Protein AF-A0A3D5F0J2-F1 (afdb_monomer_lite)

Structure (mmCIF, N/CA/C/O backbone):
data_AF-A0A3D5F0J2-F1
#
_entry.id   AF-A0A3D5F0J2-F1
#
loop_
_atom_site.group_PDB
_atom_site.id
_atom_site.type_symbol
_atom_site.label_atom_id
_atom_site.label_alt_id
_atom_site.label_comp_id
_atom_site.label_asym_id
_atom_site.label_entity_id
_atom_site.label_seq_id
_atom_site.pdbx_PDB_ins_code
_atom_site.Cartn_x
_atom_site.Cartn_y
_atom_site.Cartn_z
_atom_site.occupancy
_atom_site.B_iso_or_equiv
_atom_site.auth_seq_id
_atom_site.auth_comp_id
_atom_site.auth_asym_id
_atom_site.auth_atom_id
_atom_site.pdbx_PDB_model_num
ATOM 1 N N . LEU A 1 1 ? 3.025 0.372 5.052 1.00 72.31 1 LEU A N 1
ATOM 2 C CA . LEU A 1 1 ? 2.238 -0.319 4.001 1.00 72.31 1 LEU A CA 1
ATOM 3 C C . LEU A 1 1 ? 1.946 -1.768 4.352 1.00 72.31 1 LEU A C 1
ATOM 5 O O . LEU A 1 1 ? 0.781 -2.045 4.589 1.00 72.31 1 LEU A O 1
ATOM 9 N N . ALA A 1 2 ? 2.955 -2.639 4.492 1.00 71.25 2 ALA A N 1
ATOM 10 C CA . ALA A 1 2 ? 2.762 -4.059 4.844 1.00 71.25 2 ALA A CA 1
ATOM 11 C C . ALA A 1 2 ? 1.821 -4.297 6.045 1.00 71.25 2 ALA A C 1
ATOM 13 O O . ALA A 1 2 ? 1.106 -5.284 6.083 1.00 71.25 2 ALA A O 1
ATOM 14 N N . TRP A 1 3 ? 1.761 -3.351 6.986 1.00 72.00 3 TRP A N 1
ATOM 15 C CA . TRP A 1 3 ? 0.901 -3.428 8.168 1.00 72.00 3 TRP A CA 1
ATOM 16 C C . TRP A 1 3 ? -0.549 -2.972 7.974 1.00 72.00 3 TRP A C 1
ATOM 18 O O . TRP A 1 3 ? -1.420 -3.409 8.716 1.00 72.00 3 TRP A O 1
ATOM 28 N N . ILE A 1 4 ? -0.812 -2.085 7.015 1.00 77.38 4 ILE A N 1
ATOM 29 C CA . ILE A 1 4 ? -2.152 -1.524 6.769 1.00 77.38 4 ILE A CA 1
ATOM 30 C C . ILE A 1 4 ? -2.902 -2.391 5.752 1.00 77.38 4 ILE A C 1
ATOM 32 O O . ILE A 1 4 ? -4.110 -2.583 5.860 1.00 77.38 4 ILE A O 1
ATOM 36 N N . LEU A 1 5 ? -2.175 -2.951 4.781 1.00 83.94 5 LEU A N 1
ATOM 37 C CA . LEU A 1 5 ? -2.746 -3.745 3.696 1.00 83.94 5 LEU A CA 1
ATOM 38 C C . LEU A 1 5 ? -3.581 -4.948 4.178 1.00 83.94 5 LEU A C 1
ATOM 40 O O . LEU A 1 5 ? -4.684 -5.089 3.664 1.00 83.94 5 LEU A O 1
ATOM 44 N N . PRO A 1 6 ? -3.191 -5.727 5.209 1.00 82.38 6 PRO A N 1
ATOM 45 C CA . PRO A 1 6 ? -4.033 -6.811 5.723 1.00 82.38 6 PRO A CA 1
ATOM 46 C C . PRO A 1 6 ? -5.405 -6.366 6.265 1.00 82.38 6 PRO A C 1
ATOM 48 O O . PRO A 1 6 ? -6.340 -7.159 6.280 1.00 82.38 6 PRO A O 1
ATOM 51 N N . ASP A 1 7 ? -5.558 -5.117 6.724 1.00 80.44 7 ASP A N 1
ATOM 52 C CA . ASP A 1 7 ? -6.870 -4.602 7.163 1.00 80.44 7 ASP A CA 1
ATOM 53 C C . ASP A 1 7 ? -7.694 -4.026 6.028 1.00 80.44 7 ASP A C 1
ATOM 55 O O . ASP A 1 7 ?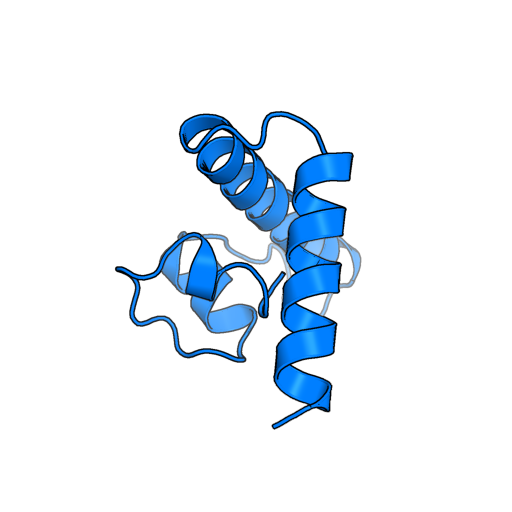 -8.926 -4.078 6.043 1.00 80.44 7 ASP A O 1
ATOM 59 N N . LEU A 1 8 ? -7.010 -3.403 5.075 1.00 82.00 8 LEU A N 1
ATOM 60 C CA . LEU A 1 8 ? -7.654 -2.881 3.887 1.00 82.00 8 LEU A CA 1
ATOM 61 C C . LEU A 1 8 ? -8.149 -4.043 3.020 1.00 82.00 8 LEU A C 1
ATOM 63 O O . LEU A 1 8 ? -9.274 -3.994 2.539 1.00 82.00 8 LEU A O 1
ATOM 67 N N . PHE A 1 9 ? -7.381 -5.121 2.924 1.00 85.25 9 PHE A N 1
ATOM 68 C CA . PHE A 1 9 ? -7.646 -6.293 2.097 1.00 85.25 9 PHE A CA 1
ATOM 69 C C . PHE A 1 9 ? -7.743 -7.549 2.976 1.00 85.25 9 PHE A C 1
ATOM 71 O O . PHE A 1 9 ? -6.914 -8.451 2.892 1.00 85.25 9 PHE A O 1
ATOM 78 N N . ARG A 1 10 ? -8.759 -7.606 3.848 1.00 80.94 10 ARG A N 1
ATOM 79 C CA . ARG A 1 10 ? -8.983 -8.725 4.795 1.00 80.94 10 ARG A CA 1
ATOM 80 C C . ARG A 1 10 ? -9.274 -10.050 4.094 1.00 80.94 10 ARG A C 1
ATOM 82 O O . ARG A 1 10 ? -9.128 -11.113 4.683 1.00 80.94 10 ARG A O 1
ATOM 89 N N . GLU A 1 11 ? -9.736 -9.951 2.860 1.00 82.00 11 GLU A N 1
ATOM 90 C CA . GLU A 1 11 ? -10.038 -11.023 1.926 1.00 82.00 11 GLU A CA 1
ATOM 91 C C . GLU A 1 11 ? -8.790 -11.606 1.233 1.00 82.00 11 GLU A C 1
ATOM 93 O O . GLU A 1 11 ? -8.898 -12.626 0.554 1.00 82.00 11 GLU A O 1
ATOM 98 N N . VAL A 1 12 ? -7.614 -10.989 1.403 1.00 81.12 12 VAL A N 1
ATOM 99 C CA . VAL A 1 12 ? -6.365 -11.393 0.747 1.00 81.12 12 VAL A CA 1
ATOM 100 C C . VAL A 1 12 ? -5.442 -12.119 1.725 1.00 81.12 12 VAL A C 1
ATOM 102 O O . VAL A 1 12 ? -4.989 -11.547 2.717 1.00 81.12 12 VAL A O 1
ATOM 105 N N . ASP A 1 13 ? -5.085 -13.362 1.397 1.00 71.50 13 ASP A N 1
ATOM 106 C CA . ASP A 1 13 ? -4.110 -14.162 2.148 1.00 71.50 13 ASP A CA 1
ATOM 107 C C . ASP A 1 13 ? -2.671 -13.917 1.654 1.00 71.50 13 ASP A C 1
ATOM 109 O O . ASP A 1 13 ? -1.988 -14.809 1.159 1.00 71.50 13 ASP A O 1
ATOM 113 N N . ALA A 1 14 ? -2.211 -12.664 1.731 1.00 67.56 14 ALA A N 1
ATOM 114 C CA . ALA A 1 14 ? -0.839 -12.284 1.358 1.00 67.56 14 ALA A CA 1
ATOM 115 C C . ALA A 1 14 ? 0.166 -12.441 2.519 1.00 67.56 14 ALA A C 1
ATOM 117 O O . ALA A 1 14 ? 1.348 -12.131 2.383 1.00 67.56 14 ALA A O 1
ATOM 118 N N . GLY A 1 15 ? -0.272 -12.930 3.682 1.00 64.00 15 GLY A N 1
ATOM 119 C CA . GLY A 1 15 ? 0.543 -12.973 4.891 1.00 64.00 15 GLY A CA 1
ATOM 120 C C . GLY A 1 15 ? 0.765 -11.575 5.513 1.00 64.00 15 GLY A C 1
ATOM 121 O O . GLY A 1 15 ? 0.980 -10.579 4.820 1.00 64.00 15 GLY A O 1
ATOM 122 N N . PRO A 1 16 ? 0.732 -11.452 6.849 1.00 55.97 16 PRO A N 1
ATOM 123 C CA . PRO A 1 16 ? 0.603 -10.150 7.507 1.00 55.97 16 PRO A CA 1
ATOM 124 C C . PRO A 1 16 ? 1.839 -9.234 7.453 1.00 55.97 16 PRO A C 1
ATOM 126 O O . PRO A 1 16 ? 1.721 -8.079 7.858 1.00 55.97 16 PRO A O 1
ATOM 129 N N . GLU A 1 17 ? 3.018 -9.709 7.017 1.00 61.25 17 GLU A N 1
ATOM 130 C CA . GLU A 1 17 ? 4.283 -9.013 7.338 1.00 61.25 17 GLU A CA 1
ATOM 131 C C . GLU A 1 17 ? 5.282 -8.825 6.184 1.00 61.25 17 GLU A C 1
ATOM 133 O O . GLU A 1 17 ? 6.335 -8.226 6.398 1.00 61.25 17 GLU A O 1
ATOM 138 N N . ARG A 1 18 ? 4.999 -9.281 4.956 1.00 73.94 18 ARG A N 1
ATOM 139 C CA . ARG A 1 18 ? 5.977 -9.172 3.856 1.00 73.94 18 ARG A CA 1
ATOM 140 C C . ARG A 1 18 ? 5.486 -8.231 2.768 1.00 73.94 18 ARG A C 1
ATOM 142 O O . ARG A 1 18 ? 4.498 -8.512 2.103 1.00 73.94 18 ARG A O 1
ATOM 149 N N . LEU A 1 19 ? 6.202 -7.120 2.581 1.00 80.88 19 LEU A N 1
ATOM 150 C CA . LEU A 1 19 ? 5.954 -6.166 1.495 1.00 80.88 19 LEU A CA 1
ATOM 151 C C . LEU A 1 19 ? 5.963 -6.869 0.128 1.00 80.88 19 LEU A C 1
ATOM 153 O O . LEU A 1 19 ? 5.076 -6.618 -0.678 1.00 80.88 19 LEU A O 1
ATOM 157 N N . ASP A 1 20 ? 6.896 -7.801 -0.073 1.00 83.94 20 ASP A N 1
ATOM 158 C CA . ASP A 1 20 ? 7.036 -8.567 -1.315 1.00 83.94 20 ASP A CA 1
ATOM 159 C C . ASP A 1 20 ? 5.776 -9.361 -1.673 1.00 83.94 20 ASP A C 1
ATOM 161 O O . ASP A 1 20 ? 5.388 -9.385 -2.834 1.00 83.94 20 ASP A O 1
ATOM 165 N N . ALA A 1 21 ? 5.089 -9.946 -0.686 1.00 85.75 21 ALA A N 1
ATOM 166 C CA . ALA A 1 21 ? 3.871 -10.716 -0.933 1.00 85.75 21 ALA A CA 1
ATOM 167 C C . ALA A 1 21 ? 2.708 -9.825 -1.398 1.00 85.75 21 ALA A C 1
ATOM 169 O O . ALA A 1 21 ? 1.884 -10.235 -2.209 1.00 85.75 21 ALA A O 1
ATOM 170 N N . TRP A 1 22 ? 2.662 -8.576 -0.928 1.00 89.25 22 TRP A N 1
ATOM 171 C CA . TRP A 1 22 ? 1.698 -7.590 -1.413 1.00 89.25 22 TRP A CA 1
ATOM 172 C C . TRP A 1 22 ? 2.039 -7.083 -2.812 1.00 89.25 22 TRP A C 1
ATOM 174 O O . TRP A 1 22 ? 1.135 -6.889 -3.620 1.00 89.25 22 TRP A O 1
ATOM 184 N N . LEU A 1 23 ? 3.325 -6.877 -3.105 1.00 89.94 23 LEU A N 1
ATOM 185 C CA . LEU A 1 23 ? 3.771 -6.526 -4.452 1.00 89.94 23 LEU A CA 1
ATOM 186 C C . LEU A 1 23 ? 3.422 -7.644 -5.444 1.00 89.94 23 LEU A C 1
ATOM 188 O O . LEU A 1 23 ? 2.828 -7.362 -6.480 1.00 89.94 23 LEU A O 1
ATOM 192 N N . GLU A 1 24 ? 3.689 -8.902 -5.086 1.00 89.00 24 GLU A N 1
ATOM 193 C CA . GLU A 1 24 ? 3.323 -10.079 -5.880 1.00 89.00 24 GLU A CA 1
ATOM 194 C C . GLU A 1 24 ? 1.805 -10.190 -6.076 1.00 89.00 24 GLU A C 1
ATOM 196 O O . GLU A 1 24 ? 1.344 -10.337 -7.206 1.00 89.00 24 GLU A O 1
ATOM 201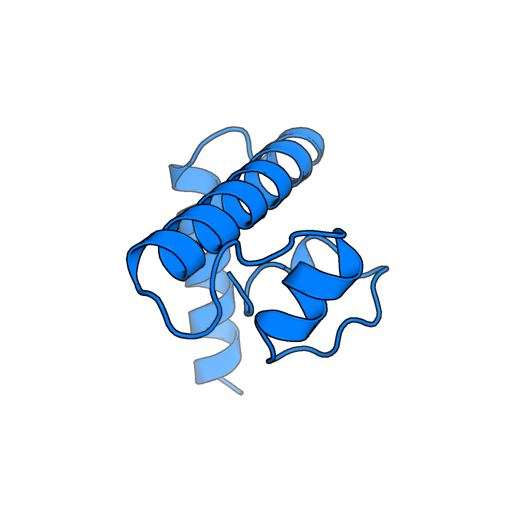 N N . HIS A 1 25 ? 1.014 -10.040 -5.007 1.00 89.75 25 HIS A N 1
ATOM 202 C CA . HIS A 1 25 ? -0.448 -10.111 -5.078 1.00 89.75 25 HIS A CA 1
ATOM 203 C C . HIS A 1 25 ? -1.051 -9.101 -6.068 1.00 89.75 25 HIS A C 1
ATOM 205 O O . HIS A 1 25 ? -1.982 -9.433 -6.801 1.00 89.75 25 HIS A O 1
ATOM 211 N N . PHE A 1 26 ? -0.519 -7.877 -6.104 1.00 91.06 26 PHE A N 1
ATOM 212 C CA . PHE A 1 26 ? -0.987 -6.825 -7.010 1.00 91.06 26 PHE A CA 1
ATOM 213 C C . PHE A 1 26 ? -0.262 -6.799 -8.364 1.00 91.06 26 PHE A C 1
ATOM 215 O O . PHE A 1 26 ? -0.534 -5.908 -9.168 1.00 91.06 26 PHE A O 1
ATOM 222 N N . GLY A 1 27 ? 0.643 -7.746 -8.633 1.00 91.44 27 GLY A N 1
ATOM 223 C CA . GLY A 1 27 ? 1.411 -7.794 -9.881 1.00 91.44 27 GLY A CA 1
ATOM 224 C C . GLY A 1 27 ? 2.329 -6.583 -10.080 1.00 91.44 27 GLY A C 1
ATOM 225 O O . GLY A 1 27 ? 2.505 -6.121 -11.205 1.00 91.44 27 GLY A O 1
ATOM 226 N N . ILE A 1 28 ? 2.871 -6.024 -8.993 1.00 91.69 28 ILE A N 1
ATOM 227 C CA . ILE A 1 28 ? 3.796 -4.890 -9.034 1.00 91.69 28 ILE A CA 1
ATOM 228 C C . ILE A 1 28 ? 5.228 -5.417 -9.112 1.00 91.69 28 ILE A C 1
ATOM 230 O O . ILE A 1 28 ? 5.798 -5.866 -8.116 1.00 91.69 28 ILE A O 1
ATOM 234 N N . ASP A 1 29 ? 5.835 -5.285 -10.286 1.00 86.44 29 ASP A N 1
ATOM 235 C CA . ASP A 1 29 ? 7.233 -5.641 -10.494 1.00 86.44 29 ASP A CA 1
ATOM 236 C C . ASP A 1 29 ? 8.189 -4.522 -10.055 1.00 86.44 29 ASP A C 1
ATOM 238 O O . ASP A 1 29 ? 7.973 -3.332 -10.307 1.00 86.44 29 ASP A O 1
ATOM 242 N N . SER A 1 30 ? 9.308 -4.914 -9.441 1.00 78.19 30 SER A N 1
ATOM 243 C CA . SER A 1 30 ? 10.449 -4.015 -9.260 1.00 78.19 30 SER A CA 1
ATOM 244 C C . SER A 1 30 ? 11.272 -3.991 -10.547 1.00 78.19 30 SER A C 1
ATOM 246 O O . SER A 1 30 ? 11.757 -5.028 -11.001 1.00 78.19 30 SER A O 1
ATOM 248 N N . ILE A 1 31 ? 11.451 -2.796 -11.118 1.00 78.31 31 ILE A N 1
ATOM 249 C CA . ILE A 1 31 ? 12.216 -2.565 -12.358 1.00 78.31 31 ILE A CA 1
ATOM 250 C C . ILE A 1 31 ? 13.644 -3.123 -12.227 1.00 78.31 31 ILE A C 1
ATOM 252 O O . ILE A 1 31 ? 14.199 -3.680 -13.174 1.00 78.31 31 ILE A O 1
ATOM 256 N N . LYS A 1 32 ? 14.230 -3.004 -11.031 1.00 83.62 32 LYS A N 1
ATOM 257 C CA . LYS A 1 32 ? 15.511 -3.595 -10.654 1.00 83.62 32 LYS A CA 1
ATOM 258 C C . LYS A 1 32 ? 15.489 -3.935 -9.164 1.00 83.62 32 LYS A C 1
ATOM 260 O O . LYS A 1 32 ? 15.373 -3.051 -8.323 1.00 83.62 32 LYS A O 1
ATOM 265 N N . ARG A 1 33 ? 15.637 -5.217 -8.823 1.00 70.38 33 ARG A N 1
ATOM 266 C CA . ARG A 1 33 ? 15.657 -5.653 -7.417 1.00 70.38 33 ARG A CA 1
ATOM 267 C C . ARG A 1 33 ? 16.809 -5.004 -6.645 1.00 70.38 33 ARG A C 1
ATOM 269 O O . ARG A 1 33 ? 17.929 -4.942 -7.154 1.00 70.38 33 ARG A O 1
ATOM 276 N N . HIS A 1 34 ? 16.525 -4.595 -5.407 1.00 71.19 34 HIS A N 1
ATOM 277 C CA . HIS A 1 34 ? 17.475 -3.967 -4.477 1.00 71.19 34 HIS A CA 1
ATOM 278 C C . HIS A 1 34 ? 18.038 -2.621 -4.961 1.00 71.19 34 HIS A C 1
ATOM 280 O O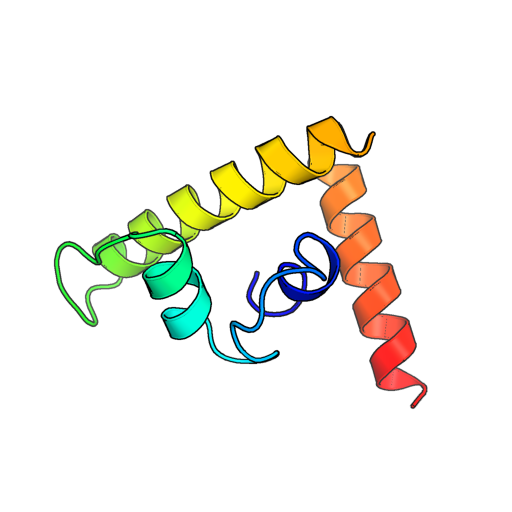 . HIS A 1 34 ? 19.101 -2.182 -4.519 1.00 71.19 34 HIS A O 1
ATOM 286 N N . ASP A 1 35 ? 17.335 -1.969 -5.884 1.00 86.88 35 ASP A N 1
ATOM 287 C CA . ASP A 1 35 ? 17.618 -0.617 -6.332 1.00 86.88 35 ASP A CA 1
ATOM 288 C C . ASP A 1 35 ? 16.638 0.339 -5.651 1.00 86.88 35 ASP A C 1
ATOM 290 O O . ASP A 1 35 ? 15.425 0.219 -5.810 1.00 86.88 35 ASP A O 1
ATOM 294 N N . ALA A 1 36 ? 17.163 1.299 -4.888 1.00 87.38 36 ALA A N 1
ATOM 295 C CA . ALA A 1 36 ? 16.339 2.163 -4.044 1.00 87.38 36 ALA A CA 1
ATOM 296 C C . ALA A 1 36 ? 15.277 2.950 -4.831 1.00 87.38 36 ALA A C 1
ATOM 298 O O . ALA A 1 36 ? 14.189 3.194 -4.312 1.00 87.38 36 ALA A O 1
ATOM 299 N N . LEU A 1 37 ? 15.569 3.335 -6.081 1.00 89.69 37 LEU A N 1
ATOM 300 C CA . LEU A 1 37 ? 14.601 4.012 -6.943 1.00 89.69 37 LEU A CA 1
ATOM 301 C C . LEU A 1 37 ? 13.488 3.051 -7.373 1.00 89.69 37 LEU A C 1
ATOM 303 O O . LEU A 1 37 ? 12.312 3.406 -7.309 1.00 89.69 37 LEU A O 1
ATOM 307 N N . SER A 1 38 ? 13.854 1.836 -7.775 1.00 88.31 38 SER A N 1
ATOM 308 C CA . SER A 1 38 ? 12.894 0.799 -8.169 1.00 88.31 38 SER A CA 1
ATOM 309 C C . SER A 1 38 ? 11.993 0.382 -7.003 1.00 88.31 38 SER A C 1
ATOM 311 O O . SER A 1 38 ? 10.777 0.285 -7.168 1.00 88.31 38 SER A O 1
ATOM 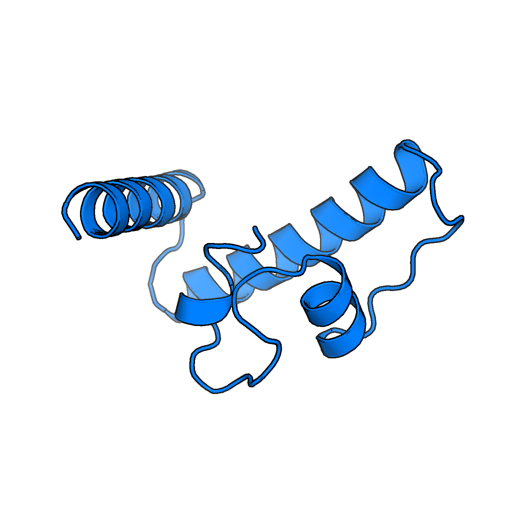313 N N . ASP A 1 39 ? 12.561 0.231 -5.806 1.00 87.12 39 ASP A N 1
ATOM 314 C CA . ASP A 1 39 ? 11.820 -0.114 -4.591 1.00 87.12 39 ASP A CA 1
ATOM 315 C C . ASP A 1 39 ? 10.887 1.032 -4.158 1.00 87.12 39 ASP A C 1
ATOM 317 O O . ASP A 1 39 ? 9.734 0.796 -3.781 1.00 87.12 39 ASP A O 1
ATOM 321 N N . ALA A 1 40 ? 11.336 2.288 -4.270 1.00 89.62 40 ALA A N 1
ATOM 322 C CA . ALA A 1 40 ? 10.496 3.457 -4.014 1.00 89.62 40 ALA A CA 1
ATOM 323 C C . ALA A 1 40 ? 9.331 3.553 -5.011 1.00 89.62 40 ALA A C 1
ATOM 325 O O . ALA A 1 40 ? 8.202 3.846 -4.612 1.00 89.62 40 ALA A O 1
ATOM 326 N N . PHE A 1 41 ? 9.578 3.263 -6.290 1.00 90.75 41 PHE A N 1
ATOM 327 C CA . PHE A 1 41 ? 8.550 3.260 -7.328 1.00 90.75 41 PHE A CA 1
ATOM 328 C C . PHE A 1 41 ? 7.502 2.160 -7.101 1.00 90.75 41 PHE A C 1
ATOM 330 O O . PHE A 1 41 ? 6.303 2.439 -7.108 1.00 90.75 41 PHE A O 1
ATOM 337 N N . ALA A 1 42 ? 7.932 0.927 -6.817 1.00 91.44 42 ALA A N 1
ATOM 338 C CA . ALA A 1 42 ? 7.036 -0.176 -6.464 1.00 91.44 42 ALA A CA 1
ATOM 339 C C . ALA A 1 42 ? 6.193 0.151 -5.215 1.00 91.44 42 ALA A C 1
ATOM 341 O O . ALA A 1 42 ? 4.977 -0.044 -5.194 1.00 91.44 42 ALA A O 1
ATOM 342 N N . THR A 1 43 ? 6.820 0.748 -4.198 1.00 90.00 43 THR A N 1
ATOM 343 C CA . THR A 1 43 ? 6.140 1.186 -2.971 1.00 90.00 43 THR A CA 1
ATOM 344 C C . THR A 1 43 ? 5.103 2.283 -3.240 1.00 90.00 43 THR A C 1
ATOM 346 O O . THR A 1 43 ? 4.024 2.267 -2.644 1.00 90.00 43 THR A O 1
ATOM 349 N N . ALA A 1 44 ? 5.395 3.228 -4.139 1.00 91.50 44 ALA A N 1
ATOM 350 C CA . ALA A 1 44 ? 4.465 4.291 -4.514 1.00 91.50 44 ALA A CA 1
ATOM 351 C C . ALA A 1 44 ? 3.222 3.744 -5.233 1.00 91.50 44 ALA A C 1
ATOM 353 O O . ALA A 1 44 ? 2.107 4.150 -4.905 1.00 91.50 44 ALA A O 1
ATOM 354 N N . GLN A 1 45 ? 3.392 2.781 -6.144 1.00 93.75 45 GLN A N 1
ATOM 355 C CA . GLN A 1 45 ? 2.269 2.098 -6.798 1.00 93.75 45 GLN A CA 1
ATOM 356 C C . GLN A 1 45 ? 1.392 1.366 -5.776 1.00 93.75 45 GLN A C 1
ATOM 358 O O . GLN A 1 45 ? 0.169 1.511 -5.770 1.00 93.75 45 GLN A O 1
ATOM 363 N N . LEU A 1 46 ? 2.016 0.652 -4.835 1.00 91.62 46 LEU A N 1
ATOM 364 C CA . LEU A 1 46 ? 1.294 -0.039 -3.771 1.00 91.62 46 LEU A CA 1
ATOM 365 C C . LEU A 1 46 ? 0.515 0.933 -2.866 1.00 91.62 46 LEU A C 1
ATOM 367 O O . LEU A 1 46 ? -0.603 0.636 -2.442 1.00 91.62 46 LEU A O 1
ATOM 371 N N . LEU A 1 47 ? 1.071 2.117 -2.590 1.00 89.75 47 LEU A N 1
ATOM 372 C CA . LEU A 1 47 ? 0.371 3.174 -1.860 1.00 89.75 47 LEU A CA 1
ATOM 373 C C . LEU A 1 47 ? -0.844 3.700 -2.635 1.00 89.75 47 LEU A C 1
ATOM 375 O O . LEU A 1 47 ? -1.890 3.910 -2.027 1.00 89.75 47 LEU A O 1
ATOM 379 N N . GLN A 1 48 ? -0.736 3.887 -3.952 1.00 91.44 48 GLN A N 1
ATOM 380 C CA . GLN A 1 48 ? -1.861 4.330 -4.784 1.00 91.44 48 GLN A CA 1
ATOM 381 C C . GLN A 1 48 ? -3.025 3.333 -4.740 1.00 91.44 48 GLN A C 1
ATOM 383 O O . GLN A 1 48 ? -4.170 3.750 -4.571 1.00 91.44 48 GLN A O 1
ATOM 388 N N . ILE A 1 49 ? -2.738 2.028 -4.802 1.00 91.75 49 ILE A N 1
ATOM 389 C CA . ILE A 1 49 ? -3.747 0.969 -4.638 1.00 91.75 49 ILE A CA 1
ATOM 390 C C . ILE A 1 49 ? -4.406 1.058 -3.258 1.00 91.75 49 ILE A C 1
ATOM 392 O O . ILE A 1 49 ? -5.633 1.072 -3.152 1.00 91.75 49 ILE A O 1
ATOM 396 N N . ALA A 1 50 ? -3.601 1.174 -2.196 1.00 88.94 50 ALA A N 1
ATOM 397 C CA . ALA A 1 50 ? -4.115 1.299 -0.836 1.00 88.94 50 ALA A CA 1
ATOM 398 C C . ALA A 1 50 ? -5.013 2.538 -0.670 1.00 88.94 50 ALA A C 1
ATOM 400 O O . ALA A 1 50 ? -6.058 2.451 -0.031 1.00 88.94 50 ALA A O 1
ATOM 401 N N . MET A 1 51 ? -4.634 3.672 -1.267 1.00 86.56 51 MET A N 1
ATOM 402 C CA . MET A 1 51 ? -5.416 4.910 -1.241 1.00 86.56 51 MET A CA 1
ATOM 403 C C . MET A 1 51 ? -6.736 4.784 -1.999 1.00 86.56 51 MET A C 1
ATOM 405 O O . MET A 1 51 ? -7.772 5.169 -1.464 1.00 86.56 51 MET A O 1
ATOM 409 N N . ALA A 1 52 ? -6.716 4.223 -3.210 1.00 89.44 52 ALA A N 1
ATOM 410 C CA . ALA A 1 52 ? -7.924 4.019 -4.005 1.00 89.44 52 ALA A CA 1
ATOM 411 C C . ALA A 1 52 ? -8.921 3.096 -3.285 1.00 89.44 52 ALA A C 1
ATOM 413 O O . ALA A 1 52 ? -10.115 3.389 -3.212 1.00 89.44 52 ALA A O 1
ATOM 414 N N . HIS A 1 53 ? -8.423 2.013 -2.684 1.00 88.19 53 HIS A N 1
ATOM 415 C CA . HIS A 1 53 ? -9.260 1.088 -1.925 1.00 88.19 53 HIS A CA 1
ATOM 416 C C . HIS A 1 53 ? -9.796 1.706 -0.631 1.00 88.19 53 HIS A C 1
ATOM 418 O O . HIS A 1 53 ? -10.972 1.552 -0.311 1.00 88.19 53 HIS A O 1
ATOM 424 N N . ALA A 1 54 ? -8.964 2.446 0.101 1.00 85.88 54 ALA A N 1
ATOM 425 C CA . ALA A 1 54 ? -9.382 3.142 1.314 1.00 85.88 54 ALA A CA 1
ATOM 426 C C . ALA A 1 54 ? -10.459 4.204 1.031 1.00 85.88 54 ALA A C 1
ATOM 428 O O . ALA A 1 54 ? -11.448 4.259 1.763 1.00 85.88 54 ALA A O 1
ATOM 429 N N . ALA A 1 55 ? -10.334 4.960 -0.064 1.00 86.12 55 ALA A N 1
ATOM 430 C CA . ALA A 1 55 ? -11.364 5.897 -0.514 1.00 86.12 55 ALA A CA 1
ATOM 431 C C . ALA A 1 55 ? -12.695 5.181 -0.809 1.00 86.12 55 ALA A C 1
ATOM 433 O O . ALA A 1 55 ? -13.751 5.603 -0.349 1.00 86.12 55 ALA A O 1
ATOM 434 N N . SER A 1 56 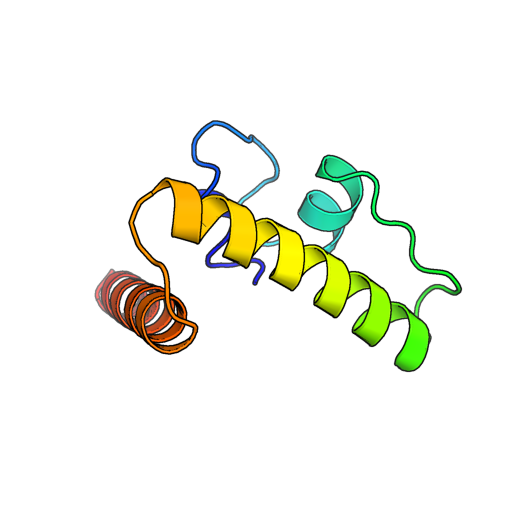? -12.662 4.004 -1.450 1.00 85.44 56 SER A N 1
ATOM 435 C CA . SER A 1 56 ? -13.884 3.201 -1.659 1.00 85.44 56 SER A CA 1
ATOM 436 C C . SER A 1 56 ? -14.581 2.770 -0.354 1.00 85.44 56 SER A C 1
ATOM 438 O O . SER A 1 56 ? -15.764 2.433 -0.361 1.00 85.44 56 SER A O 1
ATOM 440 N N . ARG A 1 57 ? -13.862 2.807 0.777 1.00 83.31 57 ARG A N 1
ATOM 441 C CA . ARG A 1 57 ? -14.352 2.495 2.127 1.00 83.31 57 ARG A CA 1
ATOM 442 C C . ARG A 1 57 ? -14.616 3.745 2.987 1.00 83.31 57 ARG A C 1
ATOM 444 O O . ARG A 1 57 ? -14.858 3.600 4.183 1.00 83.31 57 ARG A O 1
ATOM 451 N N . GLY A 1 58 ? -14.587 4.946 2.400 1.00 83.00 58 GLY A N 1
ATOM 452 C CA . GLY A 1 58 ? -14.871 6.222 3.073 1.00 83.00 58 GLY A CA 1
ATOM 453 C C . GLY A 1 58 ? -13.666 6.890 3.747 1.00 83.00 58 GLY A C 1
ATOM 454 O O . GLY A 1 58 ? -13.837 7.823 4.531 1.00 83.00 58 GLY A O 1
ATOM 455 N N . PHE A 1 59 ? -12.444 6.425 3.476 1.00 82.56 59 PHE A N 1
ATOM 456 C CA . PHE A 1 59 ? -11.200 7.048 3.941 1.00 82.56 59 PHE A CA 1
ATOM 457 C C . PHE A 1 59 ? -10.577 7.876 2.811 1.00 82.56 59 PHE A C 1
ATOM 459 O O . PHE A 1 59 ? -9.573 7.496 2.208 1.00 82.56 59 PHE A O 1
ATOM 466 N N . ASP A 1 60 ? -11.187 9.021 2.518 1.00 78.94 60 ASP A N 1
ATOM 467 C CA . ASP A 1 60 ? -10.911 9.787 1.293 1.00 78.94 60 ASP A CA 1
ATOM 468 C C . ASP A 1 60 ? -9.684 10.704 1.378 1.00 78.94 60 ASP A C 1
ATOM 470 O O . ASP A 1 60 ? -9.357 11.417 0.429 1.00 78.94 60 ASP A O 1
ATOM 474 N N . THR A 1 61 ? -8.992 10.727 2.521 1.00 77.81 61 THR A N 1
ATOM 475 C CA . THR A 1 61 ? -7.858 11.635 2.735 1.00 77.81 61 THR A CA 1
ATOM 476 C C . THR A 1 61 ? -6.590 10.897 3.168 1.00 77.81 61 THR A C 1
ATOM 478 O O . THR A 1 61 ? -6.650 9.947 3.957 1.00 77.81 61 THR A O 1
ATOM 481 N N . PRO A 1 62 ? -5.397 11.379 2.770 1.00 71.31 62 PRO A N 1
ATOM 482 C CA . PRO A 1 62 ? -4.132 10.861 3.295 1.00 71.31 62 PRO A CA 1
ATOM 483 C C . PRO A 1 62 ? -4.055 10.901 4.831 1.00 71.31 62 PRO A C 1
ATOM 485 O O . PRO A 1 62 ? -3.453 10.028 5.454 1.00 71.31 62 PRO A O 1
ATOM 488 N N . ALA A 1 63 ? -4.701 11.891 5.455 1.00 78.12 63 ALA A N 1
ATOM 489 C CA . ALA A 1 63 ? -4.802 11.993 6.908 1.00 78.12 63 ALA A CA 1
ATOM 490 C C . ALA A 1 63 ? -5.608 10.832 7.510 1.00 78.12 63 ALA A C 1
ATOM 492 O O . ALA A 1 63 ? -5.166 10.229 8.484 1.00 78.12 63 ALA A O 1
ATOM 493 N N . SER A 1 64 ? -6.738 10.463 6.902 1.00 77.75 64 SER A N 1
ATOM 494 C CA . SER A 1 64 ? -7.564 9.345 7.374 1.00 77.75 64 SER A CA 1
ATOM 495 C C . SER A 1 64 ? -6.847 7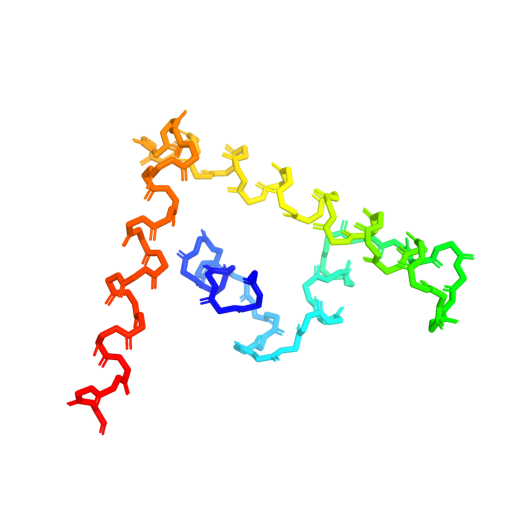.988 7.301 1.00 77.75 64 SER A C 1
ATOM 497 O O . SER A 1 64 ? -6.949 7.188 8.229 1.00 77.75 64 SER A O 1
ATOM 499 N N . LEU A 1 65 ? -6.008 7.774 6.282 1.00 73.06 65 LEU A N 1
ATOM 500 C CA . LEU A 1 65 ? -5.111 6.613 6.202 1.00 73.06 65 LEU A CA 1
ATOM 501 C C . LEU A 1 65 ? -4.040 6.609 7.299 1.00 73.06 65 LEU A C 1
ATOM 503 O O . LEU A 1 65 ? -3.723 5.561 7.863 1.00 73.06 65 LEU A O 1
ATOM 507 N N . ARG A 1 66 ? -3.486 7.781 7.624 1.00 79.25 66 ARG A N 1
ATOM 508 C CA . ARG A 1 66 ? -2.497 7.923 8.699 1.00 79.25 66 ARG A CA 1
ATOM 509 C C . ARG A 1 66 ? -3.103 7.650 10.076 1.00 79.25 66 ARG A C 1
ATOM 511 O O . ARG A 1 66 ? -2.443 7.041 10.915 1.00 79.25 66 ARG A O 1
ATOM 518 N N . GLU A 1 67 ? -4.338 8.080 10.319 1.00 78.50 67 GLU A N 1
ATOM 519 C CA . GLU A 1 67 ? -5.041 7.770 11.568 1.00 78.50 67 GLU A CA 1
ATOM 520 C C . GLU A 1 67 ? -5.369 6.276 11.682 1.00 78.50 67 GLU A C 1
ATOM 522 O O . GLU A 1 67 ? -5.184 5.699 12.754 1.00 78.50 67 GLU A O 1
ATOM 527 N N . LEU A 1 68 ? -5.727 5.615 10.573 1.00 75.25 68 LEU A N 1
ATOM 528 C CA . LEU A 1 68 ? -5.884 4.158 10.530 1.00 75.25 68 LEU A CA 1
ATOM 529 C C . LEU A 1 68 ? -4.578 3.430 10.898 1.00 75.25 68 LEU A C 1
ATOM 531 O O . LEU A 1 68 ? -4.590 2.515 11.725 1.00 75.25 68 LEU A O 1
ATOM 535 N N . GLU A 1 69 ? -3.436 3.868 10.353 1.00 78.00 69 GLU A N 1
ATOM 536 C CA . GLU A 1 69 ? -2.122 3.316 10.716 1.00 78.00 69 GLU A CA 1
ATOM 537 C C . GLU A 1 69 ? -1.826 3.482 12.215 1.00 78.00 69 GLU A C 1
ATOM 539 O O . GLU A 1 69 ? -1.410 2.530 12.883 1.00 78.00 69 GLU A O 1
ATOM 544 N N . LYS A 1 70 ? -2.033 4.689 12.757 1.00 79.44 70 LYS A N 1
ATOM 545 C CA . LYS A 1 70 ? -1.780 4.989 14.174 1.00 79.44 70 LYS A CA 1
ATOM 546 C C . LYS A 1 70 ? -2.660 4.153 15.097 1.00 79.44 70 LYS A C 1
ATOM 548 O O . LYS A 1 70 ? -2.143 3.571 16.049 1.00 79.44 70 LYS A O 1
ATOM 553 N N . ALA A 1 71 ? -3.961 4.073 14.815 1.00 76.06 71 ALA A N 1
ATOM 554 C CA . ALA A 1 71 ? -4.900 3.274 15.595 1.00 76.06 71 ALA A CA 1
ATOM 555 C C . ALA A 1 71 ? -4.453 1.804 15.657 1.00 76.06 71 ALA A C 1
ATOM 557 O O . ALA A 1 71 ? -4.385 1.218 16.739 1.00 76.06 71 ALA A O 1
ATOM 558 N N . ARG A 1 72 ? -4.031 1.237 14.518 1.00 71.25 72 ARG A N 1
ATOM 559 C CA . ARG A 1 72 ? -3.530 -0.143 14.436 1.00 71.25 72 ARG A CA 1
ATOM 560 C C . ARG A 1 72 ? -2.226 -0.348 15.209 1.00 71.25 72 ARG A C 1
ATOM 562 O O . ARG A 1 72 ? -2.073 -1.367 15.883 1.00 71.25 72 ARG A O 1
ATOM 569 N N . ARG A 1 73 ? -1.291 0.608 15.135 1.00 74.81 73 ARG A N 1
ATOM 570 C CA . ARG A 1 73 ? -0.022 0.559 15.882 1.00 74.81 73 ARG A CA 1
ATOM 571 C C . ARG A 1 73 ? -0.269 0.490 17.388 1.00 74.81 73 ARG A C 1
ATOM 573 O O . ARG A 1 73 ? 0.352 -0.334 18.050 1.00 74.81 73 ARG A O 1
ATOM 580 N N . HIS A 1 74 ? -1.197 1.294 17.907 1.00 74.94 74 HIS A N 1
ATOM 581 C CA . HIS A 1 74 ? -1.546 1.272 19.327 1.00 74.94 74 HIS A CA 1
ATOM 582 C C . HIS A 1 74 ? -2.188 -0.056 19.751 1.00 74.94 74 HIS A C 1
ATOM 584 O O . HIS A 1 74 ? -1.768 -0.630 20.748 1.00 74.94 74 HIS A O 1
ATOM 590 N N . MET A 1 75 ? -3.126 -0.604 18.966 1.00 72.06 75 MET A N 1
ATOM 591 C CA . MET A 1 75 ? -3.765 -1.892 19.287 1.00 72.06 75 MET A CA 1
ATOM 592 C C . MET A 1 75 ? -2.769 -3.057 19.388 1.00 72.06 75 MET A C 1
ATOM 594 O O . MET A 1 75 ? -2.969 -3.953 20.198 1.00 72.06 75 MET A O 1
ATOM 598 N N . ARG A 1 76 ? -1.693 -3.049 18.588 1.00 66.25 76 ARG A N 1
ATOM 599 C CA . ARG A 1 76 ? -0.646 -4.089 18.629 1.00 66.25 76 ARG A CA 1
ATOM 600 C C . ARG A 1 76 ? 0.397 -3.866 19.722 1.00 66.25 76 ARG A C 1
ATOM 602 O O . ARG A 1 76 ? 1.048 -4.818 20.112 1.00 66.25 76 ARG A O 1
ATOM 609 N N . GLN A 1 77 ? 0.584 -2.633 20.194 1.00 65.38 77 GLN A N 1
ATOM 610 C CA . GLN A 1 77 ? 1.466 -2.337 21.332 1.00 65.38 77 GLN A CA 1
ATOM 611 C C . GLN A 1 77 ? 0.819 -2.679 22.681 1.00 65.38 77 GLN A C 1
ATOM 613 O O . GLN A 1 77 ? 1.516 -2.772 23.686 1.00 65.38 77 GLN A O 1
ATOM 618 N N . SER A 1 78 ? -0.507 -2.823 22.712 1.00 58.91 78 SER A N 1
ATOM 619 C CA . SER A 1 78 ? -1.282 -3.190 23.902 1.00 58.91 78 SER A CA 1
ATOM 620 C C . SER A 1 78 ? -1.650 -4.682 23.971 1.00 58.91 78 SER A C 1
ATOM 622 O O . SER A 1 78 ? -2.406 -5.056 24.865 1.00 58.91 78 SER A O 1
ATOM 624 N N . ALA A 1 79 ? -1.152 -5.505 23.041 1.00 51.19 79 ALA A N 1
ATOM 625 C CA . ALA A 1 79 ? -1.366 -6.954 22.955 1.00 51.19 79 ALA A CA 1
ATOM 626 C C . ALA A 1 79 ? -0.043 -7.700 23.167 1.00 51.19 79 ALA A C 1
ATOM 628 O O . ALA A 1 79 ? -0.087 -8.792 23.772 1.00 51.19 79 ALA A O 1
#

Sequence (79 aa):
LAWILPDLFREVDAGPERLDAWLEHFGIDSIKRHDALSDAFATAQLLQIAMAHAASRGFDTPASLRELEKARRHMRQSA

pLDDT: mean 80.57, std 9.25, range [51.19, 93.75]

Foldseek 3Di:
DLQLCCVLCVVDPLPRHDPVSLLVVVVNDQPDPPDPVSVVVSVVVSVVVSQVSVVVVVQNDPVSSVVSVVVSVVVVVVD

Radius of gyration: 13.07 Å; chains: 1; bounding box: 32×26×36 Å

Secondary structure (DSSP, 8-state):
-TTTHHHHTTT--S-TT-HHHHHHHTT---SSTT-HHHHHHHHHHHHHHHHHHHHHTT--SHHHHHHHHHHHHHHHHT-